Protein AF-A0A935TGI8-F1 (afdb_monomer_lite)

Secondary structure (DSSP, 8-state):
--HHHHHHHHHHHHHHHHHHHHT----HHHHHHHSTHHHHHHHHHHHHHHH---HHHHHHHHHHHHHHHH--

pLDDT: mean 90.92, std 11.4, range [48.31, 98.19]

Structure (mmCIF, N/CA/C/O backbone):
data_AF-A0A935TGI8-F1
#
_entry.id   AF-A0A935TGI8-F1
#
loop_
_atom_site.group_PDB
_atom_site.id
_atom_site.type_symbol
_atom_site.label_atom_id
_atom_site.label_alt_id
_atom_site.label_comp_id
_atom_site.label_asym_id
_atom_site.label_entity_id
_atom_site.label_seq_id
_atom_site.pdbx_PDB_ins_code
_atom_site.Cartn_x
_atom_site.Cartn_y
_atom_site.Cartn_z
_atom_site.occupancy
_atom_site.B_iso_or_equiv
_atom_site.auth_seq_id
_atom_site.auth_comp_id
_atom_site.auth_asym_id
_atom_site.auth_atom_id
_atom_site.pdbx_PDB_model_num
ATOM 1 N N . MET A 1 1 ? 6.644 -12.683 18.279 1.00 48.31 1 MET A N 1
ATOM 2 C CA . MET A 1 1 ? 7.194 -12.576 16.910 1.00 48.31 1 MET A CA 1
ATOM 3 C C . MET A 1 1 ? 6.147 -12.919 15.829 1.00 48.31 1 MET A C 1
ATOM 5 O O . MET A 1 1 ? 6.487 -12.875 14.661 1.00 48.31 1 MET A O 1
ATOM 9 N N . GLU A 1 2 ? 4.872 -13.169 16.183 1.00 48.53 2 GLU A N 1
ATOM 10 C CA . GLU A 1 2 ? 3.764 -13.427 15.230 1.00 48.53 2 GLU A CA 1
ATOM 11 C C . GLU A 1 2 ? 3.119 -12.155 14.646 1.00 48.53 2 GLU A C 1
ATOM 13 O O . GLU A 1 2 ? 2.865 -12.089 13.448 1.00 48.53 2 GLU A O 1
ATOM 18 N N . LEU A 1 3 ? 2.948 -11.097 15.452 1.00 56.19 3 LEU A N 1
ATOM 19 C CA . LEU A 1 3 ? 2.283 -9.847 15.034 1.00 56.19 3 LEU A CA 1
ATOM 20 C C . LEU A 1 3 ? 2.939 -9.135 13.831 1.00 56.19 3 LEU A C 1
ATOM 22 O O . LEU A 1 3 ? 2.249 -8.443 13.079 1.00 56.19 3 LEU A O 1
ATOM 26 N N . SER A 1 4 ? 4.257 -9.276 13.625 1.00 63.22 4 SER A N 1
ATOM 27 C CA . SER A 1 4 ? 4.930 -8.632 12.485 1.00 63.22 4 SER A CA 1
ATOM 28 C C . SER A 1 4 ? 4.667 -9.355 11.166 1.00 63.22 4 SER A C 1
ATOM 30 O O . SER A 1 4 ? 4.609 -8.701 10.130 1.00 63.22 4 SER A O 1
ATOM 32 N N . TYR A 1 5 ? 4.496 -10.680 11.202 1.00 72.38 5 TYR A N 1
ATOM 33 C CA . TYR A 1 5 ? 4.255 -11.493 10.011 1.00 72.38 5 TYR A CA 1
ATOM 34 C C . TYR A 1 5 ? 2.840 -11.282 9.467 1.00 72.38 5 TYR A C 1
ATOM 36 O O . TYR A 1 5 ? 2.651 -11.080 8.271 1.00 72.38 5 TYR A O 1
ATOM 44 N N . GLU A 1 6 ? 1.841 -11.239 10.348 1.00 78.19 6 GLU A N 1
ATOM 45 C CA . GLU A 1 6 ? 0.459 -10.966 9.940 1.00 78.19 6 GLU A CA 1
ATOM 46 C C . GLU A 1 6 ? 0.308 -9.558 9.352 1.00 78.19 6 GLU A C 1
ATOM 48 O O . GLU A 1 6 ? -0.392 -9.357 8.355 1.00 78.19 6 GLU A O 1
ATOM 53 N N . THR A 1 7 ? 1.011 -8.578 9.930 1.00 82.62 7 THR A N 1
ATOM 54 C CA . THR A 1 7 ? 0.979 -7.192 9.447 1.00 82.62 7 THR A CA 1
ATOM 55 C C . THR A 1 7 ? 1.674 -7.052 8.091 1.00 82.62 7 THR A C 1
ATOM 57 O O . THR A 1 7 ? 1.134 -6.393 7.201 1.00 82.62 7 THR A O 1
ATOM 60 N N . SER A 1 8 ? 2.834 -7.690 7.894 1.00 84.50 8 SER A N 1
ATOM 61 C CA . SER A 1 8 ? 3.545 -7.648 6.611 1.00 84.50 8 SER A CA 1
ATOM 62 C C . SER A 1 8 ? 2.784 -8.385 5.503 1.00 84.50 8 SER A C 1
ATOM 64 O O . SER A 1 8 ? 2.699 -7.878 4.384 1.00 84.50 8 SER A O 1
ATOM 66 N N . LEU A 1 9 ? 2.151 -9.522 5.813 1.00 89.31 9 LEU A N 1
ATOM 67 C CA . LEU A 1 9 ? 1.287 -10.235 4.872 1.00 89.31 9 LEU A CA 1
ATOM 68 C C . LEU A 1 9 ? 0.067 -9.390 4.482 1.00 89.31 9 LEU A C 1
ATOM 70 O O . LEU A 1 9 ? -0.259 -9.280 3.301 1.00 89.31 9 LEU A O 1
ATOM 74 N N . SER A 1 10 ? -0.570 -8.740 5.459 1.00 91.31 10 SER A N 1
ATOM 75 C CA . SER A 1 10 ? -1.711 -7.847 5.216 1.00 91.31 10 SER A CA 1
ATOM 76 C C . SER A 1 10 ? -1.329 -6.661 4.328 1.00 91.31 10 SER A C 1
ATOM 78 O O . SER A 1 10 ? -2.070 -6.312 3.409 1.00 91.31 10 SER A O 1
ATOM 80 N N . ALA A 1 11 ? -0.156 -6.064 4.562 1.00 92.94 11 ALA A N 1
ATOM 81 C CA . ALA A 1 11 ? 0.389 -5.000 3.724 1.00 92.94 11 ALA A CA 1
ATOM 82 C C . ALA A 1 11 ? 0.622 -5.472 2.279 1.00 92.94 11 ALA A C 1
ATOM 84 O O . ALA A 1 11 ? 0.235 -4.780 1.337 1.00 92.94 11 ALA A O 1
ATOM 85 N N . TYR A 1 12 ? 1.190 -6.667 2.100 1.00 93.00 12 TYR A N 1
ATOM 86 C CA . TYR A 1 12 ? 1.455 -7.237 0.780 1.00 93.00 12 TYR A CA 1
ATOM 87 C C . TYR A 1 12 ? 0.169 -7.558 0.003 1.00 93.00 12 TYR A C 1
ATOM 89 O O . TYR A 1 12 ? 0.055 -7.218 -1.174 1.00 93.00 12 TYR A O 1
ATOM 97 N N . ILE A 1 13 ? -0.834 -8.153 0.659 1.00 94.81 13 ILE A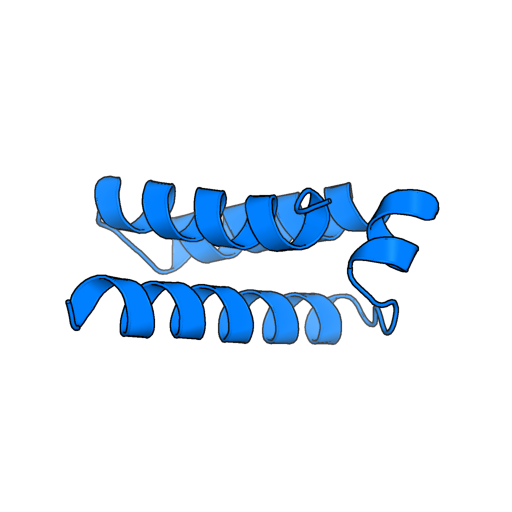 N 1
ATOM 98 C CA . ILE A 1 13 ? -2.150 -8.409 0.049 1.00 94.81 13 ILE A CA 1
ATOM 99 C C . ILE A 1 13 ? -2.803 -7.091 -0.382 1.00 94.81 13 ILE A C 1
ATOM 101 O O . ILE A 1 13 ? -3.285 -6.984 -1.509 1.00 94.81 13 ILE A O 1
ATOM 105 N N . LEU A 1 14 ? -2.778 -6.072 0.484 1.00 95.94 14 LEU A N 1
ATOM 106 C CA . LEU A 1 14 ? -3.350 -4.759 0.181 1.00 95.94 14 LEU A CA 1
ATOM 107 C C . LEU A 1 14 ? -2.664 -4.104 -1.022 1.00 95.94 14 LEU A C 1
ATOM 109 O O . LEU A 1 14 ? -3.348 -3.561 -1.890 1.00 95.94 14 LEU A O 1
ATOM 113 N N . LEU A 1 15 ? -1.334 -4.186 -1.099 1.00 96.38 15 LEU A N 1
ATOM 114 C CA . LEU A 1 15 ? -0.567 -3.705 -2.245 1.00 96.38 15 LEU A CA 1
ATOM 115 C C . LEU A 1 15 ? -1.023 -4.389 -3.544 1.00 96.38 15 LEU A C 1
ATOM 117 O O . LEU A 1 15 ? -1.376 -3.698 -4.498 1.00 96.38 15 LEU A O 1
ATOM 121 N N . GLN A 1 16 ? -1.109 -5.723 -3.556 1.00 96.00 16 GLN A N 1
ATOM 122 C CA . GLN A 1 16 ? -1.550 -6.466 -4.740 1.00 96.00 16 GLN A CA 1
ATOM 123 C C . GLN A 1 16 ? -2.986 -6.128 -5.160 1.00 96.00 16 GLN A C 1
ATOM 125 O O . GLN A 1 16 ? -3.284 -6.067 -6.352 1.00 96.00 16 GLN A O 1
ATOM 130 N N . GLU A 1 17 ? -3.898 -5.931 -4.205 1.00 96.69 17 GLU A N 1
ATOM 131 C CA . GLU A 1 17 ? -5.267 -5.495 -4.502 1.00 96.69 17 GLU A CA 1
ATOM 132 C C . GLU A 1 17 ? -5.273 -4.136 -5.209 1.00 96.69 17 GLU A C 1
ATOM 134 O O . GLU A 1 17 ? -5.971 -3.960 -6.209 1.00 96.69 17 GLU A O 1
ATOM 139 N N . VAL A 1 18 ? -4.473 -3.189 -4.715 1.00 97.81 18 VAL A N 1
ATOM 140 C CA . VAL A 1 18 ? -4.363 -1.844 -5.286 1.00 97.81 18 VAL A CA 1
ATOM 141 C C . VAL A 1 18 ? -3.717 -1.869 -6.669 1.00 97.81 18 VAL A C 1
ATOM 143 O O . VAL A 1 18 ? -4.209 -1.200 -7.575 1.00 97.81 18 VAL A O 1
ATOM 146 N N . GLU A 1 19 ? -2.656 -2.647 -6.871 1.00 96.62 19 GLU A N 1
ATOM 147 C CA . GLU A 1 19 ? -2.016 -2.804 -8.183 1.00 96.62 19 GLU A CA 1
ATOM 148 C C . GLU A 1 19 ? -2.993 -3.372 -9.220 1.00 96.62 19 GLU A C 1
ATOM 150 O O . GLU A 1 19 ? -3.100 -2.837 -10.327 1.00 96.62 19 GLU A O 1
ATOM 155 N N . ARG A 1 20 ? -3.794 -4.379 -8.836 1.00 97.25 20 ARG A N 1
ATOM 156 C CA . ARG A 1 20 ? -4.872 -4.919 -9.682 1.00 97.25 20 ARG A CA 1
ATOM 157 C C . ARG A 1 20 ? -5.950 -3.877 -9.971 1.00 97.25 20 ARG A C 1
ATOM 159 O O . ARG A 1 20 ? -6.363 -3.757 -11.121 1.00 97.25 20 ARG A O 1
ATOM 166 N N . GLU A 1 21 ? -6.386 -3.111 -8.967 1.00 97.12 21 GLU A N 1
ATOM 167 C CA . GLU A 1 21 ? -7.379 -2.037 -9.137 1.00 97.12 21 GLU A CA 1
ATOM 168 C C . GLU A 1 21 ? -6.890 -0.970 -10.130 1.00 97.12 21 GLU A C 1
ATOM 170 O O . GLU A 1 21 ? -7.653 -0.475 -10.958 1.00 97.12 21 GLU A O 1
ATOM 175 N N . LEU A 1 22 ? -5.604 -0.626 -10.064 1.00 96.75 22 LEU A N 1
ATOM 176 C CA . LEU A 1 22 ? -4.982 0.381 -10.920 1.00 96.75 22 LEU A CA 1
ATOM 177 C C . LEU A 1 22 ? -4.523 -0.163 -12.282 1.00 96.75 22 LEU A C 1
ATOM 179 O O . LEU A 1 22 ? -4.066 0.631 -13.107 1.00 96.75 22 LEU A O 1
ATOM 183 N N . ASN A 1 23 ? -4.651 -1.474 -12.520 1.00 97.12 23 ASN A N 1
ATOM 184 C CA . ASN A 1 23 ? -4.120 -2.189 -13.684 1.00 97.12 23 ASN A CA 1
ATOM 185 C C . ASN A 1 23 ? -2.607 -1.960 -13.895 1.00 97.12 23 ASN A C 1
ATOM 187 O O . ASN A 1 23 ? -2.140 -1.785 -15.022 1.00 97.12 23 ASN A O 1
ATOM 191 N N . ILE A 1 24 ? -1.842 -1.944 -12.801 1.00 95.69 24 ILE A N 1
ATOM 192 C CA . ILE A 1 24 ? -0.379 -1.849 -12.811 1.00 95.69 24 ILE A CA 1
ATOM 193 C C . ILE A 1 24 ? 0.185 -3.264 -12.663 1.00 95.69 24 ILE A C 1
ATOM 195 O O . ILE A 1 24 ? -0.199 -4.000 -11.760 1.00 95.69 24 ILE A O 1
ATOM 199 N N . LYS A 1 25 ? 1.073 -3.651 -13.582 1.00 94.69 25 LYS A N 1
ATOM 200 C CA . LYS A 1 25 ? 1.753 -4.964 -13.591 1.00 94.69 25 LYS A CA 1
ATOM 201 C C . LYS A 1 25 ? 3.255 -4.856 -13.330 1.00 94.69 25 LYS A C 1
ATOM 203 O O . LYS A 1 25 ? 3.969 -5.845 -13.444 1.00 94.69 25 LYS A O 1
ATOM 208 N N . GLU A 1 26 ? 3.710 -3.641 -13.060 1.00 94.06 26 GLU A N 1
ATOM 209 C CA . GLU A 1 26 ? 5.096 -3.326 -12.760 1.00 94.06 26 GLU A CA 1
ATOM 210 C C . GLU A 1 26 ? 5.466 -3.910 -11.398 1.00 94.06 26 GLU A C 1
ATOM 212 O O . GLU A 1 26 ? 4.689 -3.843 -10.447 1.00 94.06 26 GLU A O 1
ATOM 217 N N . THR A 1 27 ? 6.676 -4.436 -11.292 1.00 93.06 27 THR A N 1
ATOM 218 C CA . THR A 1 27 ? 7.314 -4.711 -10.005 1.00 93.06 27 THR A CA 1
ATOM 219 C C . THR A 1 27 ? 7.444 -3.422 -9.173 1.00 93.06 27 THR A C 1
ATOM 221 O O . THR A 1 27 ? 7.389 -2.315 -9.726 1.00 93.06 27 THR A O 1
ATOM 224 N N . PRO A 1 28 ? 7.672 -3.511 -7.848 1.00 92.69 28 PRO A N 1
ATOM 225 C CA . PRO A 1 28 ? 7.911 -2.326 -7.023 1.00 92.69 28 PRO A CA 1
ATOM 226 C C . PRO A 1 28 ? 9.071 -1.454 -7.529 1.00 92.69 28 PRO A C 1
ATOM 228 O O . PRO A 1 28 ? 8.967 -0.227 -7.541 1.00 92.69 28 PRO A O 1
ATOM 231 N N . GLU A 1 29 ? 10.151 -2.071 -8.016 1.00 93.75 29 GLU A N 1
ATOM 232 C CA . GLU A 1 29 ? 11.307 -1.357 -8.565 1.00 93.75 29 GLU A CA 1
ATOM 233 C C . GLU A 1 29 ? 10.962 -0.606 -9.862 1.00 93.75 29 GLU A C 1
ATOM 235 O O . GLU A 1 29 ? 11.306 0.571 -10.010 1.00 93.75 29 GLU A O 1
ATOM 240 N N . GLU A 1 30 ? 10.247 -1.250 -10.789 1.00 95.62 30 GLU A N 1
ATOM 241 C CA . GLU A 1 30 ? 9.755 -0.616 -12.020 1.00 95.62 30 GLU A CA 1
ATOM 242 C C . GLU A 1 30 ? 8.784 0.524 -11.700 1.00 95.62 30 GLU A C 1
ATOM 244 O O . GLU A 1 30 ? 8.946 1.635 -12.207 1.00 95.62 30 GLU A O 1
ATOM 249 N N . SER A 1 31 ? 7.853 0.294 -10.771 1.00 95.94 31 SER A N 1
ATOM 250 C CA . SER A 1 31 ? 6.918 1.308 -10.279 1.00 95.94 31 SER A CA 1
ATOM 251 C C . SER A 1 31 ? 7.640 2.503 -9.663 1.00 95.94 31 SER A C 1
ATOM 253 O O . SER A 1 31 ? 7.192 3.646 -9.814 1.00 95.94 31 SER A O 1
ATOM 255 N N . ARG A 1 32 ? 8.767 2.274 -8.976 1.00 94.62 32 ARG A N 1
ATOM 256 C CA . ARG A 1 32 ? 9.622 3.341 -8.447 1.00 94.62 32 ARG A CA 1
ATOM 257 C C . ARG A 1 32 ? 10.268 4.138 -9.576 1.00 94.62 32 ARG A C 1
ATOM 259 O O . ARG A 1 32 ? 10.164 5.365 -9.577 1.00 94.62 32 ARG A O 1
ATOM 266 N N . ARG A 1 33 ? 10.895 3.456 -10.541 1.00 94.44 33 ARG A N 1
ATOM 267 C CA . ARG A 1 33 ? 11.575 4.075 -11.695 1.00 94.44 33 ARG A CA 1
ATOM 268 C C . ARG A 1 33 ? 10.616 4.886 -12.570 1.00 94.44 33 ARG A C 1
ATOM 270 O O . ARG A 1 33 ? 10.959 5.991 -12.976 1.00 94.44 33 ARG A O 1
ATOM 277 N N . ASN A 1 34 ? 9.405 4.378 -12.791 1.00 94.69 34 ASN A N 1
ATOM 278 C CA . ASN A 1 34 ? 8.391 5.005 -13.642 1.00 94.69 34 ASN A CA 1
ATOM 279 C C . ASN A 1 34 ? 7.525 6.035 -12.894 1.00 94.69 34 ASN A C 1
ATOM 281 O O . ASN A 1 34 ? 6.708 6.724 -13.501 1.00 94.69 34 ASN A O 1
ATOM 285 N N . GLY A 1 35 ? 7.678 6.152 -11.569 1.00 95.00 35 GLY A N 1
ATOM 286 C CA . GLY A 1 35 ? 6.918 7.084 -10.731 1.00 95.00 35 GLY A CA 1
ATOM 287 C C . GLY A 1 35 ? 5.511 6.612 -10.340 1.00 95.00 35 GLY A C 1
ATOM 288 O O . GLY A 1 35 ? 4.835 7.296 -9.565 1.00 95.00 35 GLY A O 1
ATOM 289 N N . ASN A 1 36 ? 5.080 5.436 -10.806 1.00 96.25 36 ASN A N 1
ATOM 290 C CA . ASN A 1 36 ? 3.785 4.836 -10.478 1.00 96.25 3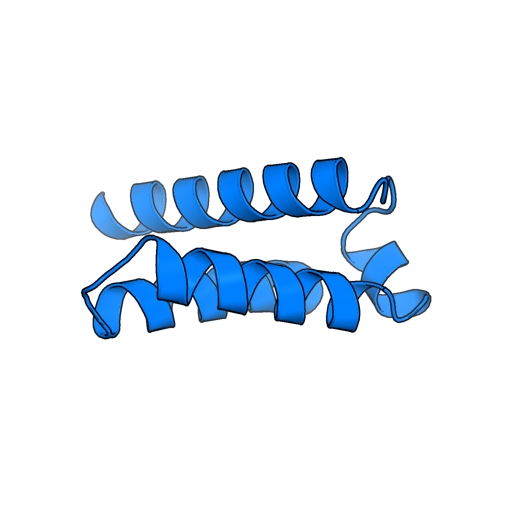6 ASN A CA 1
ATOM 291 C C . ASN A 1 36 ? 3.633 4.509 -8.987 1.00 96.25 36 ASN A C 1
ATOM 293 O O . ASN A 1 36 ? 2.513 4.551 -8.469 1.00 96.25 36 ASN A O 1
ATOM 297 N N . PHE A 1 37 ? 4.743 4.302 -8.268 1.00 96.44 37 PHE A N 1
ATOM 298 C CA . PHE A 1 37 ? 4.739 4.062 -6.822 1.00 96.44 37 PHE A CA 1
ATOM 299 C C . PHE A 1 37 ? 3.958 5.138 -6.050 1.00 96.44 37 PHE A C 1
ATOM 301 O O . PHE A 1 37 ? 3.217 4.816 -5.128 1.00 96.44 37 PHE A O 1
ATOM 308 N N . LYS A 1 38 ? 4.025 6.416 -6.461 1.00 96.50 38 LYS A N 1
ATOM 309 C CA . LYS A 1 38 ? 3.288 7.511 -5.799 1.00 96.50 38 LYS A CA 1
ATOM 310 C C . LYS A 1 38 ? 1.777 7.298 -5.869 1.00 96.50 38 LYS A C 1
ATOM 312 O O . LYS A 1 38 ? 1.062 7.540 -4.898 1.00 96.50 38 LYS A O 1
ATOM 317 N N . LYS A 1 39 ? 1.288 6.840 -7.026 1.00 97.31 39 LYS A N 1
ATOM 318 C CA . LYS A 1 39 ? -0.134 6.558 -7.258 1.00 97.31 39 LYS A CA 1
ATOM 319 C C . LYS A 1 39 ? -0.584 5.346 -6.446 1.00 97.31 39 LYS A C 1
ATOM 321 O O . LYS A 1 39 ? -1.658 5.396 -5.846 1.00 97.31 39 LYS A O 1
ATOM 326 N N . ILE A 1 40 ? 0.248 4.304 -6.401 1.00 97.81 40 ILE A N 1
ATOM 327 C CA . ILE A 1 40 ? 0.004 3.096 -5.609 1.00 97.81 40 ILE A CA 1
ATOM 328 C C . ILE A 1 40 ? -0.061 3.450 -4.120 1.00 97.81 40 ILE A C 1
ATOM 330 O O . ILE A 1 40 ? -1.093 3.217 -3.499 1.00 97.81 40 ILE A O 1
ATOM 334 N N . LEU A 1 41 ? 0.960 4.118 -3.571 1.00 97.38 41 LEU A N 1
ATOM 335 C CA . LEU A 1 41 ? 1.006 4.535 -2.163 1.00 97.38 41 LEU A CA 1
ATOM 336 C C . LEU A 1 41 ? -0.190 5.406 -1.776 1.00 97.38 41 LEU A C 1
ATOM 338 O O . LEU A 1 41 ? -0.849 5.144 -0.771 1.00 97.38 41 LEU A O 1
ATOM 342 N N . MET A 1 42 ? -0.542 6.397 -2.602 1.00 98.00 42 MET A N 1
ATOM 343 C CA . MET A 1 42 ? -1.716 7.234 -2.343 1.00 98.00 42 MET A CA 1
ATOM 344 C C . MET A 1 42 ? -3.002 6.400 -2.271 1.00 98.00 42 MET A C 1
ATOM 346 O O . MET A 1 42 ? -3.873 6.667 -1.438 1.00 98.00 42 MET A O 1
ATOM 350 N N . ARG A 1 43 ? -3.154 5.398 -3.146 1.00 98.19 43 ARG A N 1
ATOM 351 C CA . ARG A 1 43 ? -4.332 4.529 -3.142 1.00 98.19 43 ARG A CA 1
ATOM 352 C C . ARG A 1 43 ? -4.322 3.576 -1.946 1.00 98.19 43 ARG A C 1
ATOM 354 O O . ARG A 1 43 ? -5.357 3.471 -1.290 1.00 98.19 43 ARG A O 1
ATOM 361 N N . CYS A 1 44 ? -3.180 2.978 -1.613 1.00 97.75 44 CYS A N 1
ATOM 362 C CA . CYS A 1 44 ? -3.004 2.155 -0.417 1.00 97.75 44 CYS A CA 1
ATOM 363 C C . CYS A 1 44 ? -3.380 2.924 0.854 1.00 97.75 44 CYS A C 1
ATOM 365 O O . CYS A 1 44 ? -4.197 2.439 1.633 1.00 97.75 44 CYS A O 1
ATOM 367 N N . ASN A 1 45 ? -2.887 4.155 1.019 1.00 97.38 45 ASN A N 1
ATOM 368 C CA . ASN A 1 45 ? -3.177 4.989 2.189 1.00 97.38 45 ASN A CA 1
ATOM 369 C C . ASN A 1 45 ? -4.680 5.249 2.349 1.00 97.38 45 ASN A C 1
ATOM 371 O O . ASN A 1 45 ? -5.219 5.062 3.438 1.00 97.38 45 ASN A O 1
ATOM 375 N N . LYS A 1 46 ? -5.383 5.565 1.250 1.00 97.69 46 LYS A N 1
ATOM 376 C CA . LYS A 1 46 ? -6.847 5.738 1.257 1.00 97.69 46 LYS A CA 1
ATOM 377 C C . LYS A 1 46 ? -7.593 4.458 1.639 1.00 97.69 46 LYS A C 1
ATOM 379 O O . LYS A 1 46 ? -8.613 4.519 2.322 1.00 97.69 46 LYS A O 1
ATOM 384 N N . VAL A 1 47 ? -7.125 3.298 1.174 1.00 97.31 47 VAL A N 1
ATOM 385 C CA . VAL A 1 47 ? -7.728 2.004 1.528 1.00 97.31 47 VAL A CA 1
ATOM 386 C C . VAL A 1 47 ? -7.488 1.688 3.005 1.00 97.31 47 VAL A C 1
ATOM 388 O O . VAL A 1 47 ? -8.419 1.261 3.685 1.00 97.31 47 VAL A O 1
ATOM 391 N N . ILE A 1 48 ? -6.280 1.947 3.513 1.00 96.56 48 ILE A N 1
ATOM 392 C CA . ILE A 1 48 ? -5.909 1.734 4.915 1.00 96.56 48 ILE A CA 1
ATOM 393 C C . ILE A 1 48 ? -6.775 2.595 5.842 1.00 96.56 48 ILE A C 1
ATOM 395 O O . ILE A 1 48 ? -7.416 2.063 6.744 1.00 96.56 48 ILE A O 1
ATOM 399 N N . GLU A 1 49 ? -6.863 3.898 5.578 1.00 95.88 49 GLU A N 1
ATOM 400 C CA . GLU A 1 49 ? -7.660 4.841 6.379 1.00 95.88 49 GLU A CA 1
ATOM 401 C C . GLU A 1 49 ? -9.152 4.487 6.392 1.00 95.88 49 GLU A C 1
ATOM 403 O O . GLU A 1 49 ? -9.839 4.713 7.384 1.00 95.88 49 GLU A O 1
ATOM 408 N N . LYS A 1 50 ? -9.661 3.892 5.305 1.00 96.38 50 LYS A N 1
ATOM 409 C CA . LYS A 1 50 ? -11.056 3.447 5.215 1.00 96.38 50 LYS A CA 1
ATOM 410 C C . LYS A 1 50 ? 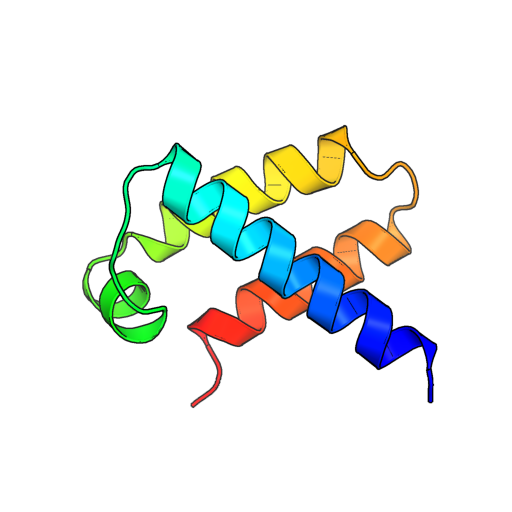-11.319 2.123 5.943 1.00 96.38 50 LYS A C 1
ATOM 412 O O . LYS A 1 50 ? -12.417 1.936 6.460 1.00 96.38 50 LYS A O 1
ATOM 417 N N . ARG A 1 51 ? -10.378 1.172 5.907 1.00 94.75 51 ARG A N 1
ATOM 418 C CA . ARG A 1 51 ? -10.584 -0.202 6.409 1.00 94.75 51 ARG A CA 1
ATOM 419 C C . ARG A 1 51 ? -10.190 -0.382 7.876 1.00 94.75 51 ARG A C 1
ATOM 421 O O . ARG A 1 51 ? -10.767 -1.238 8.538 1.00 94.75 51 ARG A O 1
ATOM 428 N N . TYR A 1 52 ? -9.233 0.394 8.379 1.00 92.62 52 TYR A N 1
ATOM 429 C CA . TYR A 1 52 ? -8.671 0.212 9.717 1.00 92.62 52 TYR A CA 1
ATOM 430 C C . TYR A 1 52 ? -8.952 1.435 10.584 1.00 92.62 52 TYR A C 1
ATOM 432 O O . TYR A 1 52 ? -8.576 2.545 10.230 1.00 92.62 52 TYR A O 1
ATOM 440 N N . THR A 1 53 ? -9.582 1.246 11.742 1.00 91.00 53 THR A N 1
ATOM 441 C CA . THR A 1 53 ? -9.891 2.336 12.686 1.00 91.00 53 THR A CA 1
ATOM 442 C C . THR A 1 53 ? -8.746 2.633 1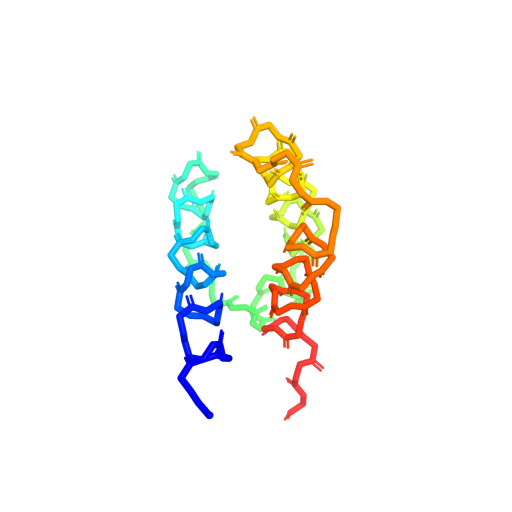3.656 1.00 91.00 53 THR A C 1
ATOM 444 O O . THR A 1 53 ? -8.698 3.716 14.230 1.00 91.00 53 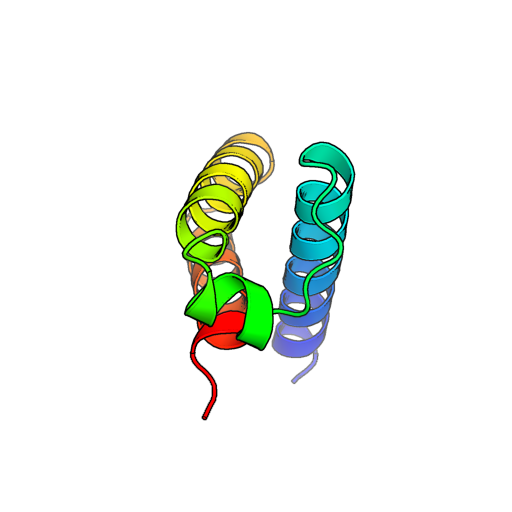THR A O 1
ATOM 447 N N . ASN A 1 54 ? -7.822 1.687 13.844 1.00 94.62 54 ASN A N 1
ATOM 448 C CA . ASN A 1 54 ? -6.686 1.820 14.751 1.00 94.62 54 ASN A CA 1
ATOM 449 C C . ASN A 1 54 ? -5.510 2.531 14.059 1.00 94.62 54 ASN A C 1
ATOM 451 O O . ASN A 1 54 ? -4.942 2.007 13.101 1.00 94.62 54 ASN A O 1
ATOM 455 N N . GLU A 1 55 ? -5.121 3.696 14.578 1.00 94.94 55 GLU A N 1
ATOM 456 C CA . GLU A 1 55 ? -4.044 4.528 14.027 1.00 94.94 55 GLU A CA 1
ATOM 457 C C . GLU A 1 55 ? -2.671 3.833 14.037 1.00 94.94 55 GLU A C 1
ATOM 459 O O . GLU A 1 55 ? -1.945 3.892 13.047 1.00 94.94 55 GLU A O 1
ATOM 464 N N . GLU A 1 56 ? -2.332 3.099 15.099 1.00 93.62 56 GLU A N 1
ATOM 465 C CA . GLU A 1 56 ? -1.069 2.356 15.189 1.00 93.62 56 GLU A CA 1
ATOM 466 C C . GLU A 1 56 ? -0.984 1.273 14.102 1.00 93.62 56 GLU A C 1
ATOM 468 O O . GLU A 1 56 ? 0.052 1.095 13.456 1.00 93.62 56 GLU A O 1
ATOM 473 N N . GLN A 1 57 ? -2.091 0.570 13.853 1.00 91.50 57 GLN A N 1
ATOM 474 C CA . GLN A 1 57 ? -2.176 -0.418 12.780 1.00 91.50 57 GLN A CA 1
ATOM 475 C C . GLN A 1 57 ? -2.074 0.240 11.401 1.00 91.50 57 GLN A C 1
ATOM 477 O O . GLN A 1 57 ? -1.380 -0.286 10.528 1.00 91.50 57 GLN A O 1
ATOM 482 N N . GLN A 1 58 ? -2.717 1.397 11.204 1.00 94.88 58 GLN A N 1
ATOM 483 C CA . GLN A 1 58 ? -2.585 2.151 9.960 1.00 94.88 58 GLN A CA 1
ATOM 484 C C . GLN A 1 58 ? -1.127 2.540 9.702 1.00 94.88 58 GLN A C 1
ATOM 486 O O . GLN A 1 58 ? -0.634 2.308 8.602 1.00 94.88 58 GLN A O 1
ATOM 491 N N . ILE A 1 59 ? -0.434 3.093 10.704 1.00 94.94 59 ILE A N 1
ATOM 492 C CA . ILE A 1 59 ? 0.974 3.495 10.593 1.00 94.94 59 ILE A CA 1
ATOM 493 C C . ILE A 1 59 ? 1.831 2.292 10.197 1.00 94.94 59 ILE A C 1
ATOM 495 O O . ILE A 1 59 ? 2.554 2.366 9.207 1.00 94.94 59 ILE A O 1
ATOM 499 N N . LYS A 1 60 ? 1.692 1.158 10.898 1.00 94.00 60 LYS A N 1
ATOM 500 C CA . LYS A 1 60 ? 2.455 -0.060 10.583 1.00 94.00 60 LYS A CA 1
ATOM 501 C C . LYS A 1 60 ? 2.241 -0.505 9.136 1.00 94.00 60 LYS A C 1
ATOM 503 O O . LYS A 1 60 ? 3.216 -0.759 8.435 1.00 94.00 60 LYS A O 1
ATOM 508 N N . LEU A 1 61 ? 0.992 -0.569 8.671 1.00 95.06 61 LEU A N 1
ATOM 509 C CA . LEU A 1 61 ? 0.680 -0.967 7.294 1.00 95.06 61 LEU A CA 1
ATOM 510 C C . LEU A 1 61 ? 1.281 -0.000 6.268 1.00 95.06 61 LEU A C 1
ATOM 512 O O . LEU A 1 61 ? 1.909 -0.457 5.316 1.00 95.06 61 LEU A O 1
ATOM 516 N N . LYS A 1 62 ? 1.129 1.316 6.474 1.00 95.31 62 LYS A N 1
ATOM 517 C CA . LYS A 1 62 ? 1.701 2.345 5.589 1.00 95.31 62 LYS A CA 1
ATOM 518 C C . LYS A 1 62 ? 3.220 2.182 5.489 1.00 95.31 62 LYS A C 1
ATOM 520 O O . LYS A 1 62 ? 3.740 2.063 4.384 1.00 95.31 62 LYS A O 1
ATOM 525 N N . THR A 1 63 ? 3.905 2.048 6.625 1.00 94.00 63 THR A N 1
ATOM 526 C CA . THR A 1 63 ? 5.360 1.847 6.670 1.00 94.00 63 THR A CA 1
ATOM 527 C C . THR A 1 63 ? 5.796 0.558 5.973 1.00 94.00 63 THR A C 1
ATOM 529 O O . THR A 1 63 ? 6.767 0.573 5.221 1.00 94.00 63 THR A O 1
ATOM 532 N N . TYR A 1 64 ? 5.092 -0.562 6.170 1.00 93.00 64 TYR A N 1
ATOM 533 C CA . TYR A 1 64 ? 5.431 -1.807 5.473 1.00 93.00 64 TYR A CA 1
ATOM 534 C C . TYR A 1 64 ? 5.290 -1.676 3.955 1.00 93.00 64 TYR A C 1
ATOM 536 O O . TYR A 1 64 ? 6.169 -2.137 3.234 1.00 93.00 64 TYR A O 1
ATOM 544 N N . ILE A 1 65 ? 4.221 -1.040 3.469 1.00 94.62 65 ILE A N 1
ATOM 545 C CA . ILE A 1 65 ? 4.014 -0.846 2.029 1.00 94.62 65 ILE A CA 1
ATOM 546 C C . ILE A 1 65 ? 5.066 0.102 1.454 1.00 94.62 65 ILE A C 1
ATOM 548 O O . ILE A 1 65 ? 5.618 -0.185 0.398 1.00 94.62 65 ILE A O 1
ATOM 552 N N . GLU A 1 66 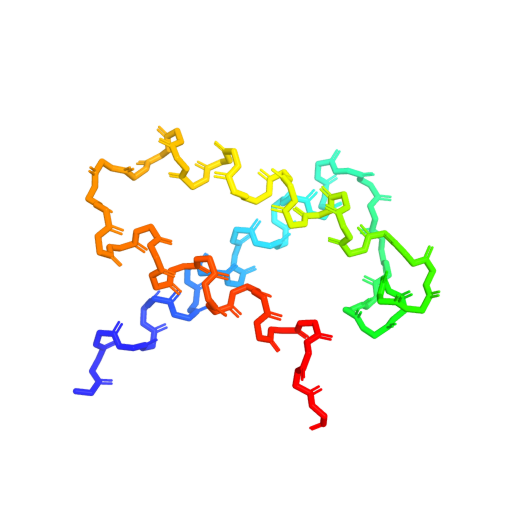? 5.376 1.202 2.139 1.00 94.06 66 GLU A N 1
ATOM 553 C CA . GLU A 1 66 ? 6.443 2.117 1.724 1.00 94.06 66 GLU A CA 1
ATOM 554 C C . GLU A 1 66 ? 7.781 1.381 1.610 1.00 94.06 66 GLU A C 1
ATOM 556 O O . GLU A 1 66 ? 8.442 1.473 0.576 1.00 94.06 66 GLU A O 1
ATOM 561 N N . ASN A 1 67 ? 8.132 0.563 2.604 1.00 92.75 67 ASN A N 1
ATOM 562 C CA . ASN A 1 67 ? 9.373 -0.208 2.589 1.00 92.75 67 ASN A CA 1
ATOM 563 C C . ASN A 1 67 ? 9.485 -1.154 1.384 1.00 92.75 67 ASN A C 1
ATOM 565 O O . ASN A 1 67 ? 10.590 -1.357 0.900 1.00 92.75 67 ASN A O 1
ATOM 569 N N . ILE A 1 68 ? 8.383 -1.677 0.836 1.00 91.56 68 ILE A N 1
ATOM 570 C CA . ILE A 1 68 ? 8.432 -2.521 -0.374 1.00 91.56 68 ILE A CA 1
ATOM 571 C C . ILE A 1 68 ? 9.004 -1.758 -1.584 1.00 91.56 68 ILE A C 1
ATOM 573 O O . ILE A 1 68 ? 9.652 -2.357 -2.437 1.00 91.56 68 ILE A O 1
ATOM 577 N N . PHE A 1 69 ? 8.794 -0.441 -1.667 1.00 91.12 69 PHE A N 1
ATOM 578 C CA . PHE A 1 69 ? 9.312 0.382 -2.766 1.00 91.12 69 PHE A CA 1
ATOM 579 C C . PHE A 1 69 ? 10.713 0.940 -2.505 1.00 91.12 69 PHE A C 1
ATOM 581 O O . PHE A 1 69 ? 11.372 1.361 -3.452 1.00 91.12 69 PHE A O 1
ATOM 588 N N . PHE A 1 70 ? 11.151 1.002 -1.247 1.00 87.94 70 PHE A N 1
ATOM 589 C CA . PHE A 1 70 ? 12.385 1.689 -0.847 1.00 87.94 70 PHE A CA 1
ATOM 590 C C . PHE A 1 70 ? 13.416 0.788 -0.162 1.00 87.94 70 PHE A C 1
ATOM 592 O O . PHE A 1 70 ? 14.444 1.294 0.276 1.00 87.94 70 PHE A O 1
ATOM 599 N N . GLN A 1 71 ? 13.161 -0.517 -0.060 1.00 74.50 71 GLN A N 1
ATOM 600 C CA . GLN A 1 71 ? 14.200 -1.476 0.296 1.00 74.50 71 GLN A CA 1
ATOM 601 C C . GLN A 1 71 ? 15.228 -1.536 -0.841 1.00 74.50 71 GLN A C 1
ATOM 603 O O . GLN A 1 71 ? 14.870 -1.851 -1.976 1.00 74.50 71 GLN A O 1
ATOM 608 N N . ASP A 1 72 ? 16.469 -1.159 -0.518 1.00 51.16 72 ASP A N 1
ATOM 609 C CA . ASP A 1 72 ? 17.654 -1.346 -1.365 1.00 51.16 72 ASP A CA 1
ATOM 610 C C . ASP A 1 72 ? 17.988 -2.836 -1.536 1.00 51.16 72 ASP A C 1
ATOM 612 O O . ASP A 1 72 ? 17.973 -3.572 -0.517 1.00 51.16 72 ASP A O 1
#

Radius of gyration: 11.83 Å; chains: 1; bounding box: 29×21×31 Å

Foldseek 3Di:
DPVLVVLLVVLVVLLVVLCVVVVHPDQLQRCLVVVVLVVSLVVSLVVLVVPDPDPVSSVSSSVSNVCSNVVD

Sequence (72 aa):
MELSYETSLSAYILLQEVERELNIKETPEESRRNGNFKKILMRCNKVIEKRYTNEEQQIKLKTYIENIFFQD